Protein AF-A0A7C4NT57-F1 (afdb_monomer)

Solvent-accessible surface area (backbone atoms only — not comparable to full-atom values): 7804 Å² total; per-residue (Å²): 121,43,72,35,33,41,37,41,23,28,39,53,72,32,68,71,46,76,46,49,46,68,57,36,47,60,46,56,75,62,75,63,82,84,91,83,79,63,91,80,68,33,73,67,46,57,54,31,44,53,39,27,43,71,72,67,38,45,82,48,90,96,48,50,61,72,78,41,48,21,76,87,38,76,87,34,89,89,58,68,46,35,28,41,42,28,32,38,47,96,95,40,44,39,37,30,39,32,28,66,61,54,94,91,40,70,59,47,44,40,37,26,47,75,90,37,84,71,47,63,54,71,68,72,50,52,57,51,57,64,68,75,71,79,124

Nearest PDB structures (foldseek):
  3auy-assembly1_B  TM=7.992E-01  e=1.557E-05  Methanocaldococcus jannaschii
  3auy-assembly1_A  TM=7.977E-01  e=1.749E-05  Methanocaldococcus jannaschii
  5f3w-assembly1_D  TM=8.250E-01  e=3.944E-05  Methanocaldococcus jannaschii DSM 2661
  5f3w-assembly1_B  TM=8.476E-01  e=8.392E-05  Methanocaldococcus jannaschii DSM 2661
  7yzp-assembly1_D  TM=7.749E-01  e=9.990E-05  Escherichia coli

pLDDT: mean 86.34, std 13.36, range [30.64, 98.19]

Mean predicted aligned error: 6.16 Å

Structure (mmCIF, N/CA/C/O backbone):
data_AF-A0A7C4NT57-F1
#
_entry.id   AF-A0A7C4NT57-F1
#
loop_
_atom_site.group_PDB
_atom_site.id
_atom_site.type_symbol
_atom_site.label_atom_id
_atom_site.label_alt_id
_atom_site.label_comp_id
_atom_site.label_asym_id
_atom_site.label_entity_id
_atom_site.label_seq_id
_atom_site.pdbx_PDB_ins_code
_atom_site.Cartn_x
_atom_site.Cartn_y
_atom_site.Cartn_z
_atom_site.occupancy
_atom_site.B_iso_or_equiv
_atom_site.auth_seq_id
_atom_site.auth_comp_id
_atom_site.auth_asym_id
_atom_site.auth_atom_id
_atom_site.pdbx_PDB_model_num
ATOM 1 N N . MET A 1 1 ? -7.606 -4.568 12.395 1.00 87.94 1 MET A N 1
ATOM 2 C CA . MET A 1 1 ? -7.345 -3.542 11.355 1.00 87.94 1 MET A CA 1
ATOM 3 C C . MET A 1 1 ? -8.446 -3.587 10.297 1.00 87.94 1 MET A C 1
ATOM 5 O O . MET A 1 1 ? -8.786 -4.683 9.872 1.00 87.94 1 MET A O 1
ATOM 9 N N . LYS A 1 2 ? -8.980 -2.442 9.853 1.00 91.19 2 LYS A N 1
ATOM 10 C CA . LYS A 1 2 ? -9.946 -2.323 8.744 1.00 91.19 2 LYS A CA 1
ATOM 11 C C . LYS A 1 2 ? -9.387 -1.391 7.652 1.00 91.19 2 LYS A C 1
ATOM 13 O O . LYS A 1 2 ? -9.180 -0.217 7.953 1.00 91.19 2 LYS A O 1
ATOM 18 N N . PRO A 1 3 ? -9.124 -1.863 6.419 1.00 93.94 3 PRO A N 1
ATOM 19 C CA . PRO A 1 3 ? -8.710 -1.003 5.308 1.00 93.94 3 PRO A CA 1
ATOM 20 C C . PRO A 1 3 ? -9.760 0.068 4.990 1.00 93.94 3 PRO A C 1
ATOM 22 O O . PRO A 1 3 ? -10.956 -0.212 5.036 1.00 93.94 3 PRO A O 1
ATOM 25 N N . LEU A 1 4 ? -9.306 1.278 4.666 1.00 95.88 4 LEU A N 1
ATOM 26 C CA . LEU A 1 4 ? -10.152 2.415 4.287 1.00 95.88 4 LEU A CA 1
ATOM 27 C C . LEU A 1 4 ? -9.767 2.999 2.926 1.00 95.88 4 LEU A C 1
ATOM 29 O O . LEU A 1 4 ? -10.610 3.541 2.238 1.00 95.88 4 LEU A O 1
ATOM 33 N N . TYR A 1 5 ? -8.504 2.943 2.517 1.00 97.50 5 TYR A N 1
ATOM 34 C CA . TYR A 1 5 ? -8.088 3.475 1.219 1.00 97.50 5 TYR A CA 1
ATOM 35 C C . TYR A 1 5 ? -6.783 2.835 0.782 1.00 97.50 5 TYR A C 1
ATOM 37 O O . TYR A 1 5 ? -5.905 2.612 1.616 1.00 97.50 5 TYR A O 1
ATOM 45 N N . LEU A 1 6 ? -6.631 2.596 -0.518 1.00 97.94 6 LEU A N 1
ATOM 46 C CA . LEU A 1 6 ? -5.376 2.142 -1.104 1.00 97.94 6 LEU A CA 1
ATOM 47 C C . LEU A 1 6 ? -5.152 2.826 -2.452 1.00 97.94 6 LEU A C 1
ATOM 49 O O . LEU A 1 6 ? -5.926 2.623 -3.380 1.00 97.94 6 LEU A O 1
ATOM 53 N N . SER A 1 7 ? -4.060 3.576 -2.579 1.00 98.19 7 SER A N 1
ATOM 54 C CA . SER A 1 7 ? -3.514 4.011 -3.865 1.00 98.19 7 SER A CA 1
ATOM 55 C C . SER A 1 7 ? -2.227 3.262 -4.160 1.00 98.19 7 SER A C 1
ATOM 57 O O . SER A 1 7 ? -1.333 3.197 -3.313 1.00 98.19 7 SER A O 1
ATOM 59 N N . ILE A 1 8 ? -2.131 2.735 -5.377 1.00 97.69 8 ILE A N 1
ATOM 60 C CA . ILE A 1 8 ? -0.952 2.063 -5.910 1.00 97.69 8 ILE A CA 1
ATOM 61 C C . ILE A 1 8 ? -0.502 2.830 -7.148 1.00 97.69 8 ILE A C 1
ATOM 63 O O . ILE A 1 8 ? -1.220 2.903 -8.150 1.00 97.69 8 ILE A O 1
ATOM 67 N N . LYS A 1 9 ? 0.708 3.382 -7.110 1.00 97.06 9 LYS A N 1
ATOM 68 C CA . LYS A 1 9 ? 1.292 4.102 -8.240 1.00 97.06 9 LYS A CA 1
ATOM 69 C C . LYS A 1 9 ? 2.651 3.525 -8.575 1.00 97.06 9 LYS A C 1
ATOM 71 O O . LYS A 1 9 ? 3.546 3.557 -7.744 1.00 97.06 9 LYS A O 1
ATOM 76 N N . GLY A 1 10 ? 2.829 3.048 -9.802 1.00 95.56 10 GLY A N 1
ATOM 77 C CA . GLY A 1 10 ? 4.120 2.579 -10.300 1.00 95.56 10 GLY A CA 1
ATOM 78 C C . GLY A 1 10 ? 4.607 1.256 -9.703 1.00 95.56 10 GLY A C 1
ATOM 79 O O . GLY A 1 10 ? 5.814 1.031 -9.696 1.00 95.56 10 GLY A O 1
ATOM 80 N N . PHE A 1 11 ? 3.705 0.389 -9.232 1.00 94.81 11 PHE A N 1
ATOM 81 C CA . PHE A 1 11 ? 4.021 -0.945 -8.699 1.00 94.81 11 PHE A CA 1
ATOM 82 C C . PHE A 1 11 ? 3.366 -2.037 -9.552 1.00 94.81 11 PHE A C 1
ATOM 84 O O . PHE A 1 11 ? 2.191 -1.929 -9.903 1.00 94.81 11 PHE A O 1
ATOM 91 N N . GLY A 1 12 ? 4.111 -3.098 -9.880 1.00 93.00 12 GLY A N 1
ATOM 92 C CA . GLY A 1 12 ? 3.637 -4.194 -10.735 1.00 93.00 12 GLY A CA 1
ATOM 93 C C . GLY A 1 12 ? 2.982 -3.689 -12.037 1.00 93.00 12 GLY A C 1
ATOM 94 O O . GLY A 1 12 ? 3.601 -2.883 -12.742 1.00 93.00 12 GLY A O 1
ATOM 95 N N . PRO A 1 13 ? 1.750 -4.117 -12.380 1.00 93.81 13 PRO A N 1
ATOM 96 C CA . PRO A 1 13 ? 1.040 -3.618 -13.562 1.00 93.81 13 PRO A CA 1
ATOM 97 C C . PRO A 1 13 ? 0.368 -2.248 -13.346 1.00 93.81 13 PRO A C 1
ATOM 99 O O . PRO A 1 13 ? -0.076 -1.617 -14.305 1.00 93.81 13 PRO A O 1
ATOM 102 N N . TYR A 1 14 ? 0.297 -1.751 -12.109 1.00 94.50 14 TYR A N 1
ATOM 103 C CA . TYR A 1 14 ? -0.448 -0.542 -11.775 1.00 94.50 14 TYR A CA 1
ATOM 104 C C . TYR A 1 14 ? 0.393 0.717 -11.995 1.00 94.50 14 TYR A C 1
ATOM 106 O O . TYR A 1 14 ? 1.216 1.108 -11.165 1.00 94.50 14 TYR A O 1
ATOM 114 N N . LEU A 1 15 ? 0.147 1.412 -13.109 1.00 93.81 15 LEU A N 1
ATOM 115 C CA . LEU A 1 15 ? 0.663 2.772 -13.307 1.00 93.81 15 LEU A CA 1
ATOM 116 C C . LEU A 1 15 ? 0.020 3.752 -12.321 1.00 93.81 15 LEU A C 1
ATOM 118 O O . LEU A 1 15 ? 0.718 4.573 -11.725 1.00 93.81 15 LEU A O 1
ATOM 122 N N . LYS A 1 16 ? -1.299 3.632 -12.152 1.00 94.56 16 LYS A N 1
ATOM 123 C CA . LYS A 1 16 ? -2.114 4.310 -11.147 1.00 94.56 16 LYS A CA 1
ATOM 124 C C . LYS A 1 16 ? -3.380 3.478 -10.924 1.00 94.56 16 LYS A C 1
ATOM 126 O O . LYS A 1 16 ? -4.113 3.242 -11.879 1.00 94.56 16 LYS A O 1
ATOM 131 N N . ALA A 1 17 ? -3.623 3.051 -9.694 1.00 95.69 17 ALA A N 1
ATOM 132 C CA . ALA A 1 17 ? -4.841 2.366 -9.275 1.00 95.69 17 ALA A CA 1
ATOM 133 C C . ALA A 1 17 ? -5.252 2.862 -7.886 1.00 95.69 17 ALA A C 1
ATOM 135 O O . ALA A 1 17 ? -4.391 3.197 -7.072 1.00 95.69 17 ALA A O 1
ATOM 136 N N . GLU A 1 18 ? -6.555 2.924 -7.627 1.00 96.88 18 GLU A N 1
ATOM 137 C CA . GLU A 1 18 ? -7.109 3.382 -6.354 1.00 96.88 18 GLU A CA 1
ATOM 138 C C . GLU A 1 18 ? -8.316 2.526 -5.961 1.00 96.88 18 GLU A C 1
ATOM 140 O O . GLU A 1 18 ? -9.153 2.223 -6.807 1.00 96.88 18 GLU A O 1
ATOM 145 N N . ILE A 1 19 ? -8.397 2.167 -4.679 1.00 95.75 19 ILE A N 1
ATOM 146 C CA . ILE A 1 19 ? -9.568 1.569 -4.031 1.00 95.75 19 ILE A CA 1
ATOM 147 C C . ILE A 1 19 ? -10.031 2.566 -2.971 1.00 95.75 19 ILE A C 1
ATOM 149 O O . ILE A 1 19 ? -9.259 2.910 -2.065 1.00 95.75 19 ILE A O 1
ATOM 153 N N . LYS A 1 20 ? -11.259 3.071 -3.114 1.00 96.75 20 LYS A N 1
ATOM 154 C CA . LYS A 1 20 ? -11.795 4.132 -2.258 1.00 96.75 20 LYS A CA 1
ATOM 155 C C . LYS A 1 20 ? -12.398 3.566 -0.974 1.00 96.75 20 LYS A C 1
ATOM 157 O O . LYS A 1 20 ? -12.573 2.360 -0.814 1.00 96.75 20 LYS A O 1
ATOM 162 N N . GLU A 1 21 ? -12.734 4.468 -0.060 1.00 94.19 21 GLU A N 1
ATOM 163 C CA . GLU A 1 21 ? -13.336 4.116 1.227 1.00 94.19 21 GLU A CA 1
ATOM 164 C C . GLU A 1 21 ? -14.704 3.466 1.086 1.00 94.19 21 GLU A C 1
ATOM 166 O O . GLU A 1 21 ? -14.963 2.469 1.757 1.00 94.19 21 GLU A O 1
ATOM 171 N N . ASP A 1 22 ? -15.526 3.940 0.153 1.00 92.62 22 ASP A N 1
ATOM 172 C CA . ASP A 1 22 ? -16.823 3.324 -0.128 1.00 92.62 22 ASP A CA 1
ATOM 173 C C . ASP A 1 22 ? -16.672 1.908 -0.705 1.00 92.62 22 ASP A C 1
ATOM 175 O O . ASP A 1 22 ? -17.407 1.005 -0.302 1.00 92.62 22 ASP A O 1
ATOM 179 N N . ASP A 1 23 ? -15.667 1.678 -1.561 1.00 92.06 23 ASP A N 1
ATOM 180 C CA . ASP A 1 23 ? -15.369 0.346 -2.100 1.00 92.06 23 ASP A CA 1
ATOM 181 C C . ASP A 1 23 ? -14.947 -0.604 -0.970 1.00 92.06 23 ASP A C 1
ATOM 183 O O . ASP A 1 23 ? -15.477 -1.706 -0.837 1.00 92.06 23 ASP A O 1
ATOM 187 N N . PHE A 1 24 ? -14.031 -0.173 -0.092 1.00 91.56 24 PHE A N 1
ATOM 188 C CA . PHE A 1 24 ? -13.627 -0.975 1.064 1.00 91.56 24 PHE A CA 1
ATOM 189 C C . PHE A 1 24 ? -14.764 -1.189 2.057 1.00 91.56 24 PHE A C 1
ATOM 191 O O . PHE A 1 24 ? -14.870 -2.269 2.640 1.00 91.56 24 PHE A O 1
ATOM 198 N N . LYS A 1 25 ? -15.626 -0.194 2.269 1.00 89.38 25 LYS A N 1
ATOM 199 C CA . LYS A 1 25 ? -16.806 -0.331 3.121 1.00 89.38 25 LYS A CA 1
ATOM 200 C C . LYS A 1 25 ? -17.725 -1.420 2.573 1.00 89.38 25 LYS A C 1
ATOM 202 O O . LYS A 1 25 ? -18.018 -2.362 3.304 1.00 89.38 25 LYS A O 1
ATOM 207 N N . PHE A 1 26 ? -18.053 -1.362 1.285 1.00 88.19 26 PHE A N 1
ATOM 208 C CA . PHE A 1 26 ? -18.842 -2.389 0.610 1.00 88.19 26 PHE A CA 1
ATOM 209 C C . PHE A 1 26 ? -18.198 -3.785 0.709 1.00 88.19 26 PHE A C 1
ATOM 211 O O . PHE A 1 26 ? -18.865 -4.769 1.028 1.00 88.19 26 PHE A O 1
ATOM 218 N N . LEU A 1 27 ? -16.881 -3.886 0.501 1.00 85.81 27 LEU A N 1
ATOM 219 C CA . LEU A 1 27 ? -16.148 -5.156 0.596 1.00 85.81 27 LEU A CA 1
ATOM 220 C C . LEU A 1 27 ? -16.093 -5.709 2.033 1.00 85.81 27 LEU A C 1
ATOM 222 O O . LEU A 1 27 ? -16.181 -6.918 2.236 1.00 85.81 27 LEU A O 1
ATOM 226 N N . THR A 1 28 ? -15.942 -4.841 3.037 1.00 77.62 28 THR A N 1
ATOM 227 C CA . THR A 1 28 ? -15.799 -5.244 4.449 1.00 77.62 28 THR A CA 1
ATOM 228 C C . THR A 1 28 ? -17.129 -5.557 5.128 1.00 77.62 28 THR A C 1
ATOM 230 O O . THR A 1 28 ? -17.150 -6.388 6.035 1.00 77.62 28 THR A O 1
ATOM 233 N N . GLU A 1 29 ? -18.240 -4.963 4.682 1.00 84.38 29 GLU A N 1
ATOM 234 C CA . GLU A 1 29 ? -19.592 -5.307 5.149 1.00 84.38 29 GLU A CA 1
ATOM 235 C C . GLU A 1 29 ? -19.956 -6.760 4.820 1.00 84.38 29 GLU A C 1
ATOM 237 O O . GLU A 1 29 ? -20.522 -7.465 5.655 1.00 84.38 29 GL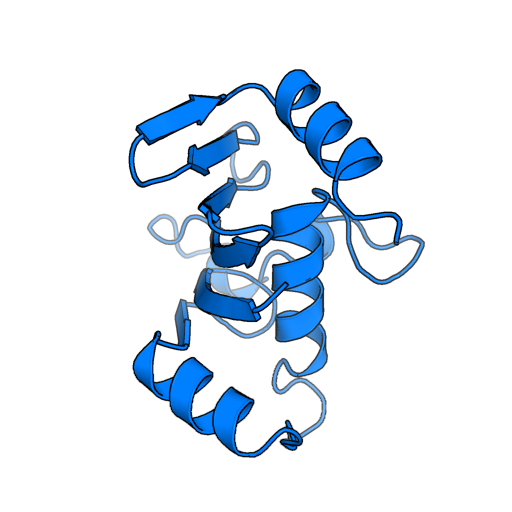U A O 1
ATOM 242 N N . ASN A 1 30 ? -19.540 -7.248 3.649 1.00 77.62 30 ASN A N 1
ATOM 243 C CA . ASN A 1 30 ? -19.828 -8.607 3.191 1.00 77.62 30 ASN A CA 1
ATOM 244 C C . ASN A 1 30 ? -18.915 -9.688 3.810 1.00 77.62 30 ASN A C 1
ATOM 246 O O . ASN A 1 30 ? -19.093 -10.869 3.517 1.00 77.62 30 ASN A O 1
ATOM 250 N N . LYS A 1 31 ? -17.965 -9.310 4.690 1.00 77.69 31 LYS A N 1
ATOM 251 C CA . LYS A 1 31 ? -16.961 -10.142 5.406 1.00 77.69 31 LYS A CA 1
ATOM 252 C C . LYS A 1 31 ? -16.012 -10.987 4.540 1.00 77.69 31 LYS A C 1
ATOM 254 O O . LYS A 1 31 ? -14.910 -11.288 4.992 1.00 77.69 31 LYS A O 1
ATOM 259 N N . LEU A 1 32 ? -16.407 -11.355 3.327 1.00 84.06 32 LEU A N 1
ATOM 260 C CA . LEU A 1 32 ? -15.651 -12.154 2.375 1.00 84.06 32 LEU A CA 1
ATOM 261 C C . LEU A 1 32 ? -15.810 -11.556 0.978 1.00 84.06 32 LEU A C 1
ATOM 263 O O . LEU A 1 32 ? -16.914 -11.247 0.538 1.00 84.06 32 LEU A O 1
ATOM 267 N N . PHE A 1 33 ? -14.697 -11.428 0.266 1.00 87.25 33 PHE A N 1
ATOM 268 C CA . PHE A 1 33 ? -14.668 -10.989 -1.122 1.00 87.25 33 PHE A CA 1
ATOM 269 C C . PHE A 1 33 ? -13.595 -11.764 -1.888 1.00 87.25 33 PHE A C 1
ATOM 271 O O . PHE A 1 33 ? -12.656 -12.301 -1.298 1.00 87.25 33 PHE A O 1
ATOM 278 N N . LEU A 1 34 ? -13.735 -11.816 -3.212 1.00 89.00 34 LEU A N 1
ATOM 279 C CA . LEU A 1 34 ? -12.808 -12.499 -4.109 1.00 89.00 34 LEU A CA 1
ATOM 280 C C . LEU A 1 34 ? -12.074 -11.476 -4.976 1.00 89.00 34 LEU A C 1
ATOM 282 O O . LEU A 1 34 ? -12.703 -10.662 -5.646 1.00 89.00 34 LEU A O 1
ATOM 286 N N . ILE A 1 35 ? -10.745 -11.565 -5.014 1.00 90.62 35 ILE A N 1
ATOM 287 C CA . ILE A 1 35 ? -9.927 -10.881 -6.020 1.00 90.62 35 ILE A CA 1
ATOM 288 C C . ILE A 1 35 ? -9.617 -11.893 -7.126 1.00 90.62 35 ILE A C 1
ATOM 290 O O . ILE A 1 35 ? -8.832 -12.820 -6.927 1.00 90.62 35 ILE A O 1
ATOM 294 N N . SER A 1 36 ? -10.230 -11.717 -8.293 1.00 93.12 36 SER A N 1
ATOM 295 C CA . SER A 1 36 ? -10.068 -12.585 -9.464 1.00 93.12 36 SER A CA 1
ATOM 296 C C . SER A 1 36 ? -9.435 -11.831 -10.639 1.00 93.12 36 SER A C 1
ATOM 298 O O . SER A 1 36 ? -9.283 -10.611 -10.615 1.00 93.12 36 SER A O 1
ATOM 300 N N . GLY A 1 37 ? -8.972 -12.572 -11.645 1.00 92.88 37 GLY A N 1
ATOM 301 C CA . GLY A 1 37 ? -8.308 -12.024 -12.830 1.00 92.88 37 GLY A CA 1
ATOM 302 C C . GLY A 1 37 ? -7.213 -12.947 -13.352 1.00 92.88 37 GLY A C 1
ATOM 303 O O . GLY A 1 37 ? -6.831 -13.913 -12.686 1.00 92.88 37 GLY A O 1
ATOM 304 N N . GLU A 1 38 ? -6.667 -12.633 -14.520 1.00 95.31 38 GLU A N 1
ATOM 305 C CA . GLU A 1 38 ? -5.629 -13.429 -15.181 1.00 95.31 38 GLU A CA 1
ATOM 306 C C . GLU A 1 38 ? -4.287 -13.417 -14.429 1.00 95.31 38 GLU A C 1
ATOM 308 O O . GLU A 1 38 ? -4.035 -12.611 -13.518 1.00 95.31 38 GLU A O 1
ATOM 313 N N . ILE A 1 39 ? -3.401 -14.348 -14.782 1.00 92.06 39 ILE A N 1
ATOM 314 C CA . ILE A 1 39 ? -2.012 -14.333 -14.311 1.00 92.06 39 ILE A CA 1
ATOM 315 C C . ILE A 1 39 ? -1.358 -13.027 -14.785 1.00 92.06 39 ILE A C 1
ATOM 317 O O . ILE A 1 39 ? -1.530 -12.613 -15.923 1.00 92.06 39 ILE A O 1
ATOM 321 N N . GLY A 1 40 ? -0.642 -12.344 -13.890 1.00 88.56 40 GLY A N 1
ATOM 322 C CA . GLY A 1 40 ? -0.022 -11.049 -14.194 1.00 88.56 40 GLY A CA 1
ATOM 323 C C . GLY A 1 40 ? -0.937 -9.826 -14.038 1.00 88.56 40 GLY A C 1
ATOM 324 O O . GLY A 1 40 ? -0.427 -8.711 -14.022 1.00 88.56 40 GLY A O 1
ATOM 325 N N . ALA A 1 41 ? -2.244 -9.999 -13.790 1.00 92.50 41 ALA A N 1
ATOM 326 C CA . ALA A 1 41 ? -3.182 -8.883 -13.587 1.00 92.50 41 ALA A CA 1
ATOM 327 C C . ALA A 1 41 ? -2.906 -8.029 -12.327 1.00 92.50 41 ALA A C 1
ATOM 329 O O . ALA A 1 41 ? -3.512 -6.981 -12.144 1.00 92.50 41 ALA A O 1
ATOM 330 N N . GLY A 1 42 ? -1.991 -8.460 -11.448 1.00 91.94 42 GLY A N 1
ATOM 331 C CA . GLY A 1 42 ? -1.580 -7.689 -10.269 1.00 91.94 42 GLY A CA 1
ATOM 332 C C . GLY A 1 42 ? -2.318 -8.034 -8.976 1.00 91.94 42 GLY A C 1
ATOM 333 O O . GLY A 1 42 ? -2.261 -7.256 -8.028 1.00 91.94 42 GLY A O 1
ATOM 334 N N . LYS A 1 43 ? -2.979 -9.196 -8.900 1.00 94.25 43 LYS A N 1
ATOM 335 C CA . LYS A 1 43 ? -3.666 -9.673 -7.683 1.00 94.25 43 LYS A CA 1
ATOM 336 C C . LYS A 1 43 ? -2.723 -9.716 -6.474 1.00 94.25 43 LYS A C 1
ATOM 338 O O . LYS A 1 43 ? -2.988 -9.078 -5.463 1.00 94.25 43 LYS A O 1
ATOM 343 N N . THR A 1 44 ? -1.571 -10.378 -6.614 1.00 91.56 44 THR A N 1
ATOM 344 C CA . THR A 1 44 ? -0.522 -10.423 -5.577 1.00 91.56 44 THR A CA 1
ATOM 345 C C . THR A 1 44 ? 0.058 -9.038 -5.292 1.00 91.56 44 THR A C 1
ATOM 347 O O . THR A 1 44 ? 0.321 -8.709 -4.143 1.00 91.56 44 THR A O 1
ATOM 350 N N . THR A 1 45 ? 0.176 -8.184 -6.315 1.00 93.25 45 THR A N 1
ATOM 351 C CA . THR A 1 45 ? 0.702 -6.820 -6.166 1.00 93.25 45 THR A CA 1
ATOM 352 C C . THR A 1 45 ? -0.150 -5.956 -5.232 1.00 93.25 45 THR A C 1
ATOM 354 O O . THR A 1 45 ? 0.403 -5.100 -4.549 1.00 93.25 45 THR A O 1
ATOM 357 N N . ILE A 1 46 ? -1.468 -6.179 -5.153 1.00 93.88 46 ILE A N 1
ATOM 358 C CA . ILE A 1 46 ? -2.331 -5.478 -4.185 1.00 93.88 46 ILE A CA 1
ATOM 359 C C . ILE A 1 46 ? -1.910 -5.820 -2.748 1.00 93.88 46 ILE A C 1
ATOM 361 O O . ILE A 1 46 ? -1.772 -4.927 -1.914 1.00 93.88 46 ILE A O 1
ATOM 365 N N . PHE A 1 47 ? -1.648 -7.097 -2.465 1.00 92.12 47 PHE A N 1
ATOM 366 C CA . PHE A 1 47 ? -1.185 -7.539 -1.148 1.00 92.12 47 PHE A CA 1
ATOM 367 C C . PHE A 1 47 ? 0.240 -7.064 -0.850 1.00 92.12 47 PHE A C 1
ATOM 369 O O . PHE A 1 47 ? 0.486 -6.533 0.233 1.00 92.12 47 PHE A O 1
ATOM 376 N N . ASP A 1 48 ? 1.151 -7.163 -1.823 1.00 91.62 48 ASP A N 1
ATOM 377 C CA . ASP A 1 48 ? 2.505 -6.607 -1.710 1.00 91.62 48 ASP A CA 1
ATOM 378 C C . ASP A 1 48 ? 2.483 -5.107 -1.414 1.00 91.62 48 ASP A C 1
ATOM 380 O O . ASP A 1 48 ? 3.276 -4.638 -0.605 1.00 91.62 48 ASP A O 1
ATOM 384 N N . ALA A 1 49 ? 1.572 -4.345 -2.025 1.00 94.38 49 ALA A N 1
ATOM 385 C CA . ALA A 1 49 ? 1.440 -2.918 -1.763 1.00 94.38 49 ALA A CA 1
ATOM 386 C C . ALA A 1 49 ? 1.062 -2.644 -0.301 1.00 94.38 49 ALA A C 1
ATOM 388 O O . ALA A 1 49 ? 1.678 -1.790 0.335 1.00 94.38 49 ALA A O 1
ATOM 389 N N . ILE A 1 50 ? 0.095 -3.384 0.251 1.00 93.88 50 ILE A N 1
ATOM 390 C CA . ILE A 1 50 ? -0.326 -3.239 1.654 1.00 93.88 50 ILE A CA 1
ATOM 391 C C . ILE A 1 50 ? 0.820 -3.612 2.605 1.00 93.88 50 ILE A C 1
ATOM 393 O O . ILE A 1 50 ? 1.129 -2.851 3.523 1.00 93.88 50 ILE A O 1
ATOM 397 N N . VAL A 1 51 ? 1.494 -4.740 2.369 1.00 92.06 51 VAL A N 1
ATOM 398 C CA . VAL A 1 51 ? 2.634 -5.179 3.192 1.00 92.06 51 VAL A CA 1
ATOM 399 C C . VAL A 1 51 ? 3.802 -4.204 3.088 1.00 92.06 51 VAL A C 1
ATOM 401 O O . VAL A 1 51 ? 4.372 -3.822 4.109 1.00 92.06 51 VAL A O 1
ATOM 404 N N . TYR A 1 52 ? 4.102 -3.706 1.891 1.00 92.62 52 TYR A N 1
ATOM 405 C CA . TYR A 1 52 ? 5.120 -2.683 1.697 1.00 92.62 52 TYR A CA 1
ATOM 406 C C . TYR A 1 52 ? 4.771 -1.385 2.424 1.00 92.62 52 TYR A C 1
ATOM 408 O O . TYR A 1 52 ? 5.634 -0.797 3.077 1.00 92.62 52 TYR A O 1
ATOM 416 N N . ALA A 1 53 ? 3.516 -0.942 2.362 1.00 93.44 53 ALA A N 1
ATOM 417 C CA . ALA A 1 53 ? 3.072 0.243 3.080 1.00 93.44 53 ALA A CA 1
ATOM 418 C C . ALA A 1 53 ? 3.321 0.089 4.587 1.00 93.44 53 ALA A C 1
ATOM 420 O O . ALA A 1 53 ? 3.983 0.940 5.183 1.00 93.44 53 ALA A O 1
ATOM 421 N N . LEU A 1 54 ? 2.874 -1.026 5.174 1.00 91.19 54 LEU A N 1
ATOM 422 C CA . LEU A 1 54 ? 2.970 -1.295 6.609 1.00 91.19 54 LEU A CA 1
ATOM 423 C C . LEU A 1 54 ? 4.411 -1.563 7.073 1.00 91.19 54 LEU A C 1
ATOM 425 O O . LEU A 1 54 ? 4.868 -0.963 8.040 1.00 91.19 54 LEU A O 1
ATOM 429 N N . TYR A 1 55 ? 5.170 -2.410 6.388 1.00 87.75 55 TYR A N 1
ATOM 430 C CA . TYR A 1 55 ? 6.448 -2.921 6.907 1.00 87.75 55 TYR A CA 1
ATOM 431 C C . TYR A 1 55 ? 7.672 -2.394 6.150 1.00 87.75 55 TYR A C 1
ATOM 433 O O . TYR A 1 55 ? 8.786 -2.390 6.675 1.00 87.75 55 TYR A O 1
ATOM 441 N N . GLY A 1 56 ? 7.474 -1.850 4.948 1.00 87.06 56 GLY A N 1
ATOM 442 C CA . GLY A 1 56 ? 8.566 -1.462 4.054 1.00 87.06 56 GLY A CA 1
ATOM 443 C C . GLY A 1 56 ? 9.260 -2.650 3.390 1.00 87.06 56 GLY A C 1
ATOM 444 O O . GLY A 1 56 ? 10.364 -2.481 2.879 1.00 87.06 56 GLY A O 1
ATOM 445 N N . GLU A 1 57 ? 8.624 -3.820 3.403 1.00 82.69 57 GLU A N 1
ATOM 446 C CA . GLU A 1 57 ? 9.136 -5.108 2.919 1.00 82.69 57 GLU A CA 1
ATOM 447 C C . GLU A 1 57 ? 8.139 -5.720 1.913 1.00 82.69 57 GLU A C 1
ATOM 449 O O . GLU A 1 57 ? 7.028 -5.212 1.757 1.00 82.69 57 GLU A O 1
ATOM 454 N N . SER A 1 58 ? 8.535 -6.767 1.184 1.00 77.62 58 SER A N 1
ATOM 455 C CA . SER A 1 58 ? 7.629 -7.533 0.305 1.00 77.62 58 SER A CA 1
ATOM 456 C C . SER A 1 58 ? 7.009 -8.711 1.061 1.00 77.62 58 SER A C 1
ATOM 458 O O . SER A 1 58 ? 7.544 -9.145 2.077 1.00 77.62 58 SER A O 1
ATOM 460 N N . THR A 1 59 ? 5.896 -9.253 0.553 1.00 70.19 59 THR A N 1
ATOM 461 C CA . THR A 1 59 ? 5.299 -10.496 1.074 1.00 70.19 59 THR A CA 1
ATOM 462 C C . THR A 1 59 ? 6.160 -11.738 0.825 1.00 70.19 59 THR A C 1
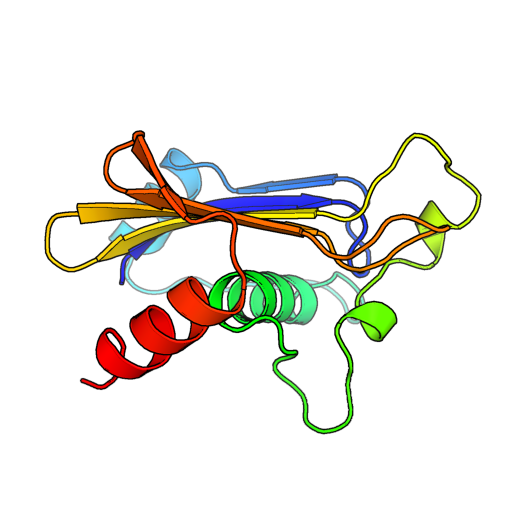ATOM 464 O O . THR A 1 59 ? 5.960 -12.749 1.493 1.00 70.19 59 THR A O 1
ATOM 467 N N . ILE A 1 60 ? 7.090 -11.685 -0.137 1.00 72.69 60 ILE A N 1
ATOM 468 C CA . ILE A 1 60 ? 7.860 -12.842 -0.609 1.00 72.69 60 ILE A CA 1
ATOM 469 C C . ILE A 1 60 ? 9.319 -12.708 -0.166 1.00 72.69 60 ILE A C 1
ATOM 471 O O . ILE A 1 60 ? 9.974 -11.706 -0.464 1.00 72.69 60 ILE A O 1
ATOM 475 N N . GLU A 1 61 ? 9.846 -13.739 0.500 1.00 70.25 61 GLU A N 1
ATOM 476 C CA . GLU A 1 61 ? 11.263 -13.805 0.867 1.00 70.25 61 GLU A CA 1
ATOM 477 C C . GLU A 1 61 ? 12.167 -13.698 -0.369 1.00 70.25 61 GLU A C 1
ATOM 479 O O . 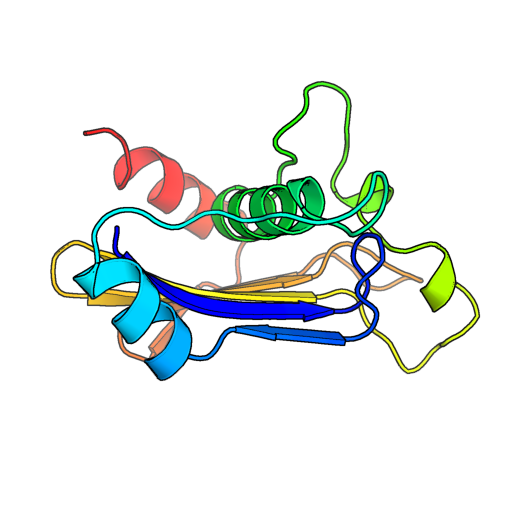GLU A 1 61 ? 11.914 -14.293 -1.415 1.00 70.25 61 GLU A O 1
ATOM 484 N N . GLY A 1 62 ? 13.228 -12.898 -0.254 1.00 68.00 62 GLY A N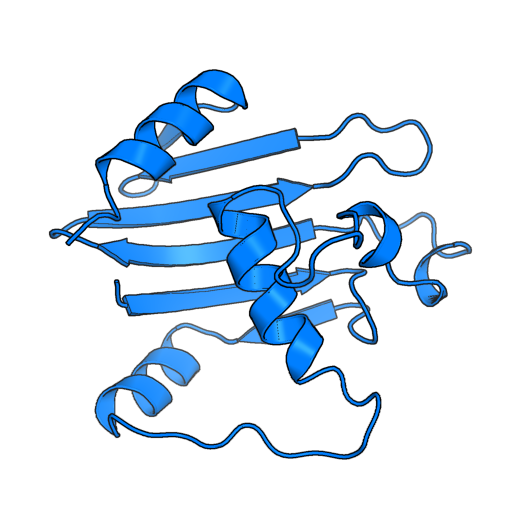 1
ATOM 485 C CA . GLY A 1 62 ? 14.155 -12.627 -1.355 1.00 68.00 62 GLY A CA 1
ATOM 486 C C . GLY A 1 62 ? 13.680 -11.562 -2.348 1.00 68.00 62 GLY A C 1
ATOM 487 O O . GLY A 1 62 ? 14.469 -11.143 -3.192 1.00 68.00 62 GLY A O 1
ATOM 488 N N . ARG A 1 63 ? 12.438 -11.066 -2.237 1.00 77.44 63 ARG A N 1
ATOM 489 C CA . ARG A 1 63 ? 11.937 -9.963 -3.063 1.00 77.44 63 ARG A CA 1
ATOM 490 C C . ARG A 1 63 ? 12.092 -8.628 -2.342 1.00 77.44 63 ARG A C 1
ATOM 492 O O . ARG A 1 63 ? 11.566 -8.420 -1.251 1.00 77.44 63 ARG A O 1
ATOM 499 N N . THR A 1 64 ? 12.794 -7.688 -2.961 1.00 81.69 64 THR A N 1
ATOM 500 C CA . THR A 1 64 ? 12.968 -6.343 -2.407 1.00 81.69 64 THR A CA 1
ATOM 501 C C . THR A 1 64 ? 11.848 -5.408 -2.871 1.00 81.69 64 THR A C 1
ATOM 503 O O . THR A 1 64 ? 11.234 -5.626 -3.920 1.00 81.69 64 THR A O 1
ATOM 506 N N . PRO A 1 65 ? 11.590 -4.300 -2.157 1.00 79.81 65 PRO A N 1
ATOM 507 C CA . PRO A 1 65 ? 10.672 -3.272 -2.640 1.00 79.81 65 PRO A CA 1
ATOM 508 C C . PRO A 1 65 ? 11.019 -2.699 -4.018 1.00 79.81 65 PRO A C 1
ATOM 510 O O . PRO A 1 65 ? 10.124 -2.261 -4.738 1.00 79.81 65 PRO A O 1
ATOM 513 N N . ALA A 1 66 ? 12.300 -2.706 -4.401 1.00 85.25 66 ALA A N 1
ATOM 514 C CA . ALA A 1 66 ? 12.732 -2.271 -5.725 1.00 85.25 66 ALA A CA 1
ATOM 515 C C . ALA A 1 66 ? 12.197 -3.198 -6.832 1.00 85.25 66 ALA A C 1
ATOM 517 O O . ALA A 1 66 ? 11.822 -2.716 -7.900 1.00 85.25 66 ALA A O 1
ATOM 518 N N . ASP A 1 67 ? 12.057 -4.497 -6.549 1.00 86.69 67 ASP A N 1
ATOM 519 C CA . ASP A 1 67 ? 11.519 -5.509 -7.474 1.00 86.69 67 ASP A CA 1
ATOM 520 C C . ASP A 1 67 ? 9.995 -5.422 -7.642 1.00 86.69 67 ASP A C 1
ATOM 522 O O . ASP A 1 67 ? 9.399 -6.088 -8.496 1.00 86.69 67 ASP A O 1
ATOM 526 N N 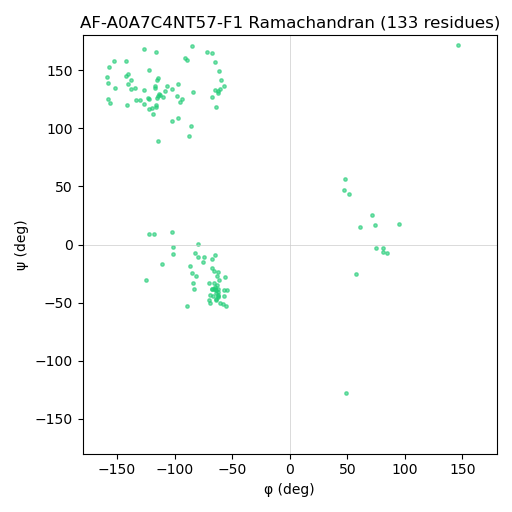. LEU A 1 68 ? 9.336 -4.625 -6.798 1.00 87.50 68 LEU A N 1
ATOM 527 C CA . LEU A 1 68 ? 7.921 -4.306 -6.942 1.00 87.50 68 LEU A CA 1
ATOM 528 C C . LEU A 1 68 ? 7.700 -3.101 -7.866 1.00 87.50 68 LEU A C 1
ATOM 530 O O . LEU A 1 68 ? 6.591 -2.929 -8.381 1.00 87.50 68 LEU A O 1
ATOM 534 N N . ILE A 1 69 ? 8.734 -2.283 -8.108 1.00 92.38 69 ILE A N 1
ATOM 535 C CA . ILE A 1 69 ? 8.638 -1.096 -8.958 1.00 92.38 69 ILE A CA 1
ATOM 536 C C . ILE A 1 69 ? 8.401 -1.518 -10.409 1.00 92.38 69 ILE A C 1
ATOM 538 O O . ILE A 1 69 ? 9.154 -2.283 -11.011 1.00 92.38 69 ILE A O 1
ATOM 542 N N . SER A 1 70 ? 7.351 -0.957 -11.001 1.00 92.44 70 SER A N 1
ATOM 543 C CA . SER A 1 70 ? 6.925 -1.277 -12.354 1.00 92.44 70 SER A CA 1
ATOM 544 C C . SER A 1 70 ? 7.991 -0.926 -13.394 1.00 92.44 70 SER A C 1
ATOM 546 O O . SER A 1 70 ? 8.490 0.200 -13.466 1.00 92.44 70 SER A O 1
ATOM 548 N N . HIS A 1 71 ? 8.291 -1.855 -14.300 1.00 89.38 71 HIS A N 1
ATOM 549 C CA . HIS A 1 71 ? 9.158 -1.555 -15.440 1.00 89.38 71 HIS A CA 1
ATOM 550 C C . HIS A 1 71 ? 8.528 -0.542 -16.410 1.00 89.38 71 HIS A C 1
ATOM 552 O O . HIS A 1 71 ? 9.254 0.193 -17.082 1.00 89.38 71 HIS A O 1
ATOM 558 N N . PHE A 1 72 ? 7.196 -0.413 -16.418 1.00 87.25 72 PHE A N 1
ATOM 559 C CA . PHE A 1 72 ? 6.464 0.512 -17.288 1.00 87.25 72 PHE A CA 1
ATOM 560 C C . PHE A 1 72 ? 6.690 1.996 -16.959 1.00 87.25 72 PHE A C 1
ATOM 562 O O . PHE A 1 72 ? 6.314 2.864 -17.754 1.00 87.25 72 PHE A O 1
ATOM 569 N N . ILE A 1 73 ? 7.296 2.310 -15.807 1.00 90.75 73 ILE A N 1
ATOM 570 C CA . ILE A 1 73 ? 7.575 3.691 -15.385 1.00 90.75 73 ILE A CA 1
ATOM 571 C C . ILE A 1 73 ? 9.036 4.114 -15.600 1.00 90.75 73 ILE A C 1
ATOM 573 O O . ILE A 1 73 ? 9.373 5.285 -15.400 1.00 90.75 73 ILE A O 1
ATOM 577 N N . LYS A 1 74 ? 9.909 3.212 -16.085 1.00 83.44 74 LYS A N 1
ATOM 578 C CA . LYS A 1 74 ? 11.327 3.519 -16.368 1.00 83.44 74 LYS A CA 1
ATOM 579 C C . LYS A 1 74 ? 11.486 4.721 -17.304 1.00 83.44 74 LYS A C 1
ATOM 581 O O . LYS A 1 74 ? 12.292 5.599 -17.013 1.00 83.44 74 LYS A O 1
ATOM 586 N N . ASN A 1 75 ? 10.626 4.852 -18.313 1.00 83.50 75 ASN A N 1
ATOM 587 C CA . ASN A 1 75 ? 10.672 5.954 -19.285 1.00 83.50 75 ASN A CA 1
ATOM 588 C C . ASN A 1 75 ? 9.624 7.054 -19.027 1.00 83.50 75 ASN A C 1
ATOM 590 O O . ASN A 1 75 ? 9.421 7.922 -19.866 1.00 83.50 75 ASN A O 1
ATOM 594 N N . LYS A 1 76 ? 8.948 7.040 -17.868 1.00 86.50 76 LYS A N 1
ATOM 595 C CA . LYS A 1 76 ? 7.913 8.026 -17.509 1.00 86.50 76 LYS A CA 1
ATOM 596 C C . LYS A 1 76 ? 8.379 8.858 -16.309 1.00 86.50 76 LYS A C 1
ATOM 598 O O . LYS A 1 76 ? 8.120 8.470 -15.171 1.00 86.50 76 LYS A O 1
ATOM 603 N N . PRO A 1 77 ? 9.090 9.985 -16.515 1.00 79.38 77 PRO A N 1
ATOM 604 C CA . PRO A 1 77 ? 9.694 10.759 -15.421 1.00 79.38 77 PRO A CA 1
ATOM 605 C C . PRO A 1 77 ? 8.667 11.340 -14.435 1.00 79.38 77 PRO A C 1
ATOM 607 O O . PRO A 1 77 ? 8.993 11.545 -13.267 1.00 79.38 77 PRO A O 1
ATOM 610 N N . ASN A 1 78 ? 7.422 11.528 -14.879 1.00 85.75 78 ASN A N 1
ATOM 611 C CA . ASN A 1 78 ? 6.337 12.110 -14.084 1.00 85.75 78 ASN A CA 1
ATOM 612 C C . ASN A 1 78 ? 5.646 11.096 -13.149 1.00 85.75 78 ASN A C 1
ATOM 614 O O . ASN A 1 78 ? 4.802 11.471 -12.332 1.00 85.75 78 ASN A O 1
ATOM 618 N N . ILE A 1 79 ? 5.982 9.804 -13.253 1.00 88.88 79 ILE A N 1
ATOM 619 C CA . ILE A 1 79 ? 5.424 8.765 -12.385 1.00 88.88 79 ILE A CA 1
ATOM 620 C C . ILE A 1 79 ? 6.457 8.407 -11.322 1.00 88.88 79 ILE A C 1
ATOM 622 O O . ILE A 1 79 ? 7.458 7.747 -11.588 1.00 88.88 79 ILE A O 1
ATOM 626 N N . ILE A 1 80 ? 6.187 8.861 -10.102 1.00 93.19 80 ILE A N 1
ATOM 627 C CA . ILE A 1 80 ? 6.937 8.493 -8.903 1.00 93.19 80 ILE A CA 1
ATOM 628 C C . ILE A 1 80 ? 6.217 7.303 -8.261 1.00 93.19 80 ILE A C 1
ATOM 630 O O . ILE A 1 80 ? 5.012 7.431 -8.021 1.00 93.19 80 ILE A O 1
ATOM 634 N N . PRO A 1 81 ? 6.905 6.172 -8.019 1.00 95.50 81 PRO A N 1
ATOM 635 C CA . PRO A 1 81 ? 6.299 5.043 -7.342 1.00 95.50 81 PRO A CA 1
ATOM 636 C C . PRO A 1 81 ? 5.931 5.397 -5.899 1.00 95.50 81 PRO A C 1
ATOM 638 O O . PRO A 1 81 ? 6.719 6.004 -5.173 1.00 95.50 81 PRO A O 1
ATOM 641 N N . GLU A 1 82 ? 4.716 5.042 -5.497 1.00 96.75 82 GLU A N 1
ATOM 642 C CA . GLU A 1 82 ? 4.143 5.393 -4.200 1.00 96.75 82 GLU A CA 1
ATOM 643 C C . GLU A 1 82 ? 3.027 4.419 -3.838 1.00 96.75 82 GLU A C 1
ATOM 645 O O . GLU A 1 82 ? 2.193 4.092 -4.686 1.00 96.75 82 GLU A O 1
ATOM 650 N N . ILE A 1 83 ? 2.987 4.024 -2.567 1.00 97.75 83 ILE A N 1
ATOM 651 C CA . ILE A 1 83 ? 1.806 3.422 -1.958 1.00 97.75 83 ILE A CA 1
ATOM 652 C C . ILE A 1 83 ? 1.260 4.372 -0.896 1.00 97.75 83 ILE A C 1
ATOM 654 O O . ILE A 1 83 ? 2.002 4.809 -0.015 1.00 97.75 83 ILE A O 1
ATOM 658 N N . ASN A 1 84 ? -0.037 4.658 -0.965 1.00 97.88 84 ASN A N 1
ATOM 659 C CA . ASN A 1 84 ? -0.778 5.398 0.053 1.00 97.88 84 ASN A CA 1
ATOM 660 C C . ASN A 1 84 ? -1.875 4.488 0.602 1.00 97.88 84 ASN A C 1
ATOM 662 O O . ASN A 1 84 ? -2.807 4.140 -0.121 1.00 97.88 84 ASN A O 1
ATOM 666 N N . PHE A 1 85 ? -1.748 4.086 1.861 1.00 98.06 85 PHE A N 1
ATOM 667 C CA . PHE A 1 85 ? -2.659 3.155 2.508 1.00 98.06 85 PHE A CA 1
ATOM 668 C C . PHE A 1 85 ? -3.253 3.779 3.769 1.00 98.06 85 PHE A C 1
ATOM 670 O O . PHE A 1 85 ? -2.523 4.237 4.648 1.00 98.06 85 PHE A O 1
ATOM 677 N N . LYS A 1 86 ? -4.583 3.784 3.866 1.00 97.38 86 LYS A N 1
ATOM 678 C CA . LYS A 1 86 ? -5.331 4.278 5.024 1.00 97.38 86 LYS A CA 1
ATOM 679 C C . LYS A 1 86 ? -6.118 3.134 5.642 1.00 97.38 86 LYS A C 1
ATOM 681 O O . LYS A 1 86 ? -6.740 2.355 4.920 1.00 97.38 86 LYS A O 1
ATOM 686 N N . PHE A 1 87 ? -6.112 3.040 6.963 1.00 95.88 87 PHE A N 1
ATOM 687 C CA . PHE A 1 87 ? -6.810 1.986 7.694 1.00 95.88 87 PHE A CA 1
ATOM 688 C C . PHE A 1 87 ? -7.219 2.446 9.094 1.00 95.88 87 PHE A C 1
ATOM 690 O O . PHE A 1 87 ? -6.643 3.370 9.666 1.00 95.88 87 PHE A O 1
ATOM 697 N N . PHE A 1 88 ? -8.214 1.768 9.651 1.00 93.88 88 PHE A N 1
ATOM 698 C CA . PHE A 1 88 ? -8.685 1.937 11.017 1.00 93.88 88 PHE A CA 1
ATOM 699 C C . PHE A 1 88 ? -8.155 0.814 11.916 1.00 93.88 88 PHE A C 1
ATOM 701 O O . PHE A 1 88 ? -8.204 -0.369 11.554 1.00 93.88 88 PHE A O 1
ATOM 708 N N . LEU A 1 89 ? -7.645 1.173 13.089 1.00 93.00 89 LEU A N 1
ATOM 709 C CA . LEU A 1 89 ? -7.129 0.250 14.098 1.00 93.00 89 LEU A CA 1
ATOM 710 C C . LEU A 1 89 ? -7.297 0.881 15.484 1.00 93.00 89 LEU A C 1
ATOM 712 O O . LEU A 1 89 ? -7.009 2.061 15.649 1.00 93.00 89 LEU A O 1
ATOM 716 N N . ASP A 1 90 ? -7.777 0.110 16.460 1.00 92.44 90 ASP A N 1
ATOM 717 C CA . ASP A 1 90 ? -7.883 0.507 17.873 1.00 92.44 90 ASP A CA 1
ATOM 718 C C . ASP A 1 90 ? -8.498 1.898 18.103 1.00 92.44 90 ASP A C 1
ATOM 720 O O . ASP A 1 90 ? -7.974 2.735 18.838 1.00 92.44 90 ASP A O 1
ATOM 724 N N . GLY A 1 91 ? -9.615 2.176 17.423 1.00 93.00 91 GLY A N 1
ATOM 725 C CA . GLY A 1 91 ? -10.333 3.446 17.561 1.00 93.00 91 GLY A CA 1
ATOM 726 C C . GLY A 1 91 ? -9.748 4.607 16.753 1.00 93.00 91 GLY A C 1
ATOM 727 O O . GLY A 1 91 ? -10.332 5.686 16.749 1.00 93.00 91 GLY A O 1
ATOM 728 N N . LYS A 1 92 ? -8.624 4.412 16.055 1.00 95.00 92 LYS A N 1
ATOM 729 C CA . LYS A 1 92 ? -7.890 5.475 15.363 1.00 95.00 92 LYS A CA 1
ATOM 730 C C . LYS A 1 92 ? -7.738 5.199 13.879 1.00 95.00 92 LYS A C 1
ATOM 732 O O . LYS A 1 92 ? -7.644 4.061 13.422 1.00 95.00 92 LYS A O 1
ATOM 737 N N . THR A 1 93 ? -7.672 6.286 13.119 1.00 96.06 93 THR A N 1
ATOM 738 C CA . THR A 1 93 ? -7.396 6.244 11.684 1.00 96.06 93 THR A CA 1
ATOM 739 C C . THR A 1 93 ? -5.928 6.531 11.431 1.00 96.06 93 THR A C 1
ATOM 741 O O . THR A 1 93 ? -5.408 7.557 11.873 1.00 96.06 93 THR A O 1
ATOM 744 N N . TYR A 1 94 ? -5.287 5.645 10.681 1.00 96.25 94 TYR A N 1
ATOM 745 C CA . TYR A 1 94 ? -3.894 5.731 10.280 1.00 96.25 94 TYR A CA 1
ATOM 746 C C . TYR A 1 94 ? -3.812 5.904 8.771 1.00 96.25 94 TYR A C 1
ATOM 748 O O . TYR A 1 94 ? -4.589 5.303 8.028 1.00 96.25 94 TYR A O 1
ATOM 756 N N . GLN A 1 95 ? -2.847 6.692 8.313 1.00 97.31 95 GLN A N 1
ATOM 757 C CA . GLN A 1 95 ? -2.495 6.786 6.904 1.00 97.31 95 GLN A CA 1
ATOM 758 C C .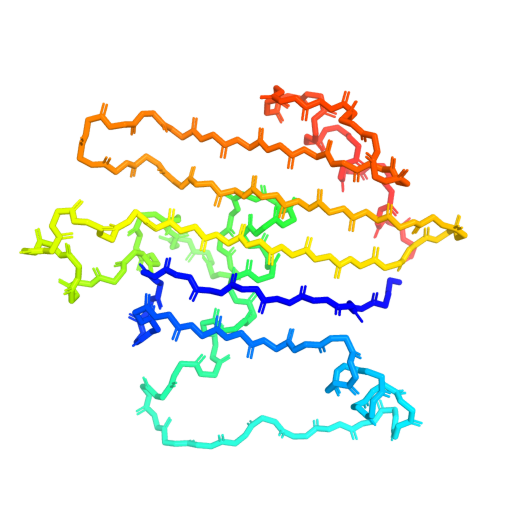 GLN A 1 95 ? -0.985 6.703 6.757 1.00 97.31 95 GLN A C 1
ATOM 760 O O . GLN A 1 95 ? -0.256 7.495 7.351 1.00 97.31 95 GLN A O 1
ATOM 765 N N . ILE A 1 96 ? -0.520 5.756 5.955 1.00 96.31 96 ILE A N 1
ATOM 766 C CA . ILE A 1 96 ? 0.888 5.595 5.631 1.00 96.31 96 ILE A CA 1
ATOM 767 C C . ILE A 1 96 ? 1.100 5.845 4.143 1.00 96.31 96 ILE A C 1
ATOM 769 O O . ILE A 1 96 ? 0.444 5.248 3.292 1.00 96.31 96 ILE A O 1
ATOM 773 N N . ILE A 1 97 ? 2.024 6.749 3.834 1.00 96.81 97 ILE A N 1
ATOM 774 C CA . ILE A 1 97 ? 2.472 7.008 2.468 1.00 96.81 97 ILE A CA 1
ATOM 775 C C . ILE A 1 97 ? 3.937 6.621 2.405 1.00 96.81 97 ILE A C 1
ATOM 777 O O . ILE A 1 97 ? 4.752 7.182 3.140 1.00 96.81 97 ILE A O 1
ATOM 781 N N . ARG A 1 98 ? 4.271 5.665 1.540 1.00 95.12 98 ARG A N 1
ATOM 782 C CA . ARG A 1 98 ? 5.633 5.161 1.377 1.00 95.12 98 ARG A CA 1
ATOM 783 C C . ARG A 1 98 ? 6.064 5.234 -0.083 1.00 95.12 98 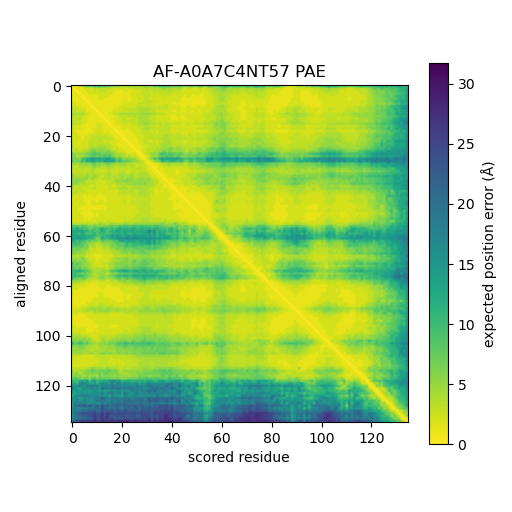ARG A C 1
ATOM 785 O O . ARG A 1 98 ? 5.343 4.810 -0.986 1.00 95.12 98 ARG A O 1
ATOM 792 N N . ARG A 1 99 ? 7.269 5.756 -0.298 1.00 94.69 99 ARG A N 1
ATOM 793 C CA . ARG A 1 99 ? 7.934 5.856 -1.598 1.00 94.69 99 ARG A CA 1
ATOM 794 C C . ARG A 1 99 ? 9.274 5.121 -1.521 1.00 94.69 99 ARG A C 1
ATOM 796 O O . ARG A 1 99 ? 10.064 5.436 -0.627 1.00 94.69 99 ARG A O 1
ATOM 803 N N . PRO A 1 100 ? 9.549 4.156 -2.413 1.00 92.75 100 PRO A N 1
ATOM 804 C CA . PRO A 1 100 ? 10.852 3.510 -2.468 1.00 92.75 100 PRO A CA 1
ATOM 805 C C . PRO A 1 100 ? 11.898 4.469 -3.040 1.00 92.75 100 PRO A C 1
ATOM 807 O O . PRO A 1 100 ? 11.560 5.488 -3.650 1.00 92.75 100 PRO A O 1
ATOM 810 N N . SER A 1 101 ? 13.175 4.123 -2.882 1.00 90.75 101 SER A N 1
ATOM 811 C CA . SER A 1 101 ? 14.231 4.814 -3.613 1.00 90.75 101 SER A CA 1
ATOM 812 C C . SER A 1 101 ? 14.036 4.607 -5.118 1.00 90.75 101 SER A C 1
ATOM 814 O O . SER A 1 101 ? 13.811 3.495 -5.596 1.00 90.75 101 SER A O 1
ATOM 816 N N . PHE A 1 102 ? 14.066 5.696 -5.885 1.00 90.88 102 PHE A N 1
ATOM 817 C CA . PHE A 1 102 ? 13.813 5.636 -7.323 1.00 90.88 102 PHE A CA 1
ATOM 818 C C . PHE A 1 102 ? 14.417 6.837 -8.052 1.00 90.88 102 PHE A C 1
ATOM 820 O O . PHE A 1 102 ? 14.108 7.984 -7.730 1.00 90.88 102 PHE A O 1
ATOM 827 N N . LYS A 1 103 ? 15.247 6.574 -9.073 1.00 87.75 103 LYS A N 1
ATOM 828 C CA . LYS A 1 103 ? 15.883 7.596 -9.933 1.00 87.75 103 LYS A CA 1
ATOM 829 C C . LYS A 1 103 ? 16.541 8.737 -9.140 1.00 87.75 103 LYS A C 1
ATOM 831 O O . LYS A 1 103 ? 16.186 9.900 -9.305 1.00 87.75 103 LYS A O 1
ATOM 836 N N . GLY A 1 104 ? 17.456 8.390 -8.235 1.00 84.50 104 GLY A N 1
ATOM 837 C CA . GLY A 1 104 ? 18.186 9.364 -7.411 1.00 84.50 104 GLY A CA 1
ATOM 838 C C . GLY A 1 104 ? 17.373 9.985 -6.271 1.00 84.50 104 GLY A C 1
ATOM 839 O O . GLY A 1 104 ? 17.926 10.739 -5.478 1.00 84.50 104 GLY A O 1
ATOM 840 N N . ARG A 1 105 ? 16.081 9.656 -6.139 1.00 86.31 105 ARG A N 1
ATOM 841 C CA . ARG A 1 105 ? 15.294 10.009 -4.954 1.00 86.31 105 ARG A CA 1
ATOM 842 C C . ARG A 1 105 ? 15.514 8.963 -3.872 1.00 86.31 105 ARG A C 1
ATOM 844 O O . ARG A 1 105 ? 15.410 7.766 -4.147 1.00 86.31 105 ARG A O 1
ATOM 851 N N . ALA A 1 106 ? 15.798 9.428 -2.661 1.00 88.81 106 ALA A N 1
ATOM 852 C CA . ALA A 1 106 ? 15.835 8.578 -1.482 1.00 88.81 106 ALA A CA 1
ATOM 853 C C . ALA A 1 106 ? 14.439 8.018 -1.174 1.00 88.81 106 ALA A C 1
ATOM 855 O O . ALA A 1 106 ? 13.418 8.586 -1.575 1.00 88.81 106 ALA A O 1
ATOM 856 N N . GLU A 1 107 ? 14.404 6.899 -0.456 1.00 89.88 107 GLU A N 1
ATOM 857 C CA . GLU A 1 107 ? 13.151 6.400 0.100 1.00 89.88 107 GLU A CA 1
ATOM 858 C C . GLU A 1 107 ? 12.549 7.414 1.083 1.00 89.88 107 GLU A C 1
ATOM 860 O O . GLU A 1 107 ? 13.258 8.161 1.757 1.00 89.88 107 GLU A O 1
ATOM 865 N N . ASN A 1 108 ? 11.223 7.441 1.174 1.00 91.38 108 ASN A N 1
ATOM 866 C CA . ASN A 1 108 ? 10.507 8.298 2.107 1.00 91.38 108 ASN A CA 1
ATOM 867 C C . ASN A 1 108 ? 9.286 7.565 2.659 1.00 91.38 108 ASN A C 1
ATOM 869 O O . ASN A 1 108 ? 8.632 6.793 1.955 1.00 91.38 108 ASN A O 1
ATOM 873 N N . VAL A 1 109 ? 8.973 7.821 3.923 1.00 93.81 109 VAL A N 1
ATOM 874 C CA . VAL A 1 109 ? 7.767 7.325 4.572 1.00 93.81 109 VAL A CA 1
ATOM 875 C C . VAL A 1 109 ? 7.168 8.444 5.411 1.00 93.81 109 VAL A C 1
ATOM 877 O O . VAL A 1 109 ? 7.892 9.213 6.034 1.00 93.81 109 VAL A O 1
ATOM 880 N N . SER A 1 110 ? 5.845 8.539 5.428 1.00 94.00 110 SER A N 1
ATOM 881 C CA . SER A 1 110 ? 5.117 9.406 6.351 1.00 94.00 110 SER A CA 1
ATOM 882 C C . SER A 1 110 ? 3.950 8.642 6.951 1.00 94.00 110 SER A C 1
ATOM 884 O O . SER A 1 110 ? 3.235 7.937 6.238 1.00 94.00 110 SER A O 1
ATOM 886 N N . LEU A 1 111 ? 3.790 8.765 8.266 1.00 94.75 111 LEU A N 1
ATOM 887 C CA . LEU A 1 111 ? 2.686 8.196 9.022 1.00 94.75 111 LEU A CA 1
ATOM 888 C C . LEU A 1 111 ? 1.846 9.328 9.599 1.00 94.75 111 LEU A C 1
ATOM 890 O O . LEU A 1 111 ? 2.361 10.197 10.302 1.00 94.75 111 LEU A O 1
ATOM 894 N N . TRP A 1 112 ? 0.548 9.275 9.344 1.00 95.25 112 TRP A N 1
ATOM 895 C CA . TRP A 1 112 ? -0.449 10.190 9.871 1.00 95.25 112 TRP A CA 1
ATOM 896 C C . TRP A 1 112 ? -1.406 9.427 10.774 1.00 95.25 112 TRP A C 1
ATOM 898 O O . TRP A 1 112 ? -1.774 8.290 10.473 1.00 95.25 112 TRP A O 1
ATOM 908 N N . ILE A 1 113 ? -1.81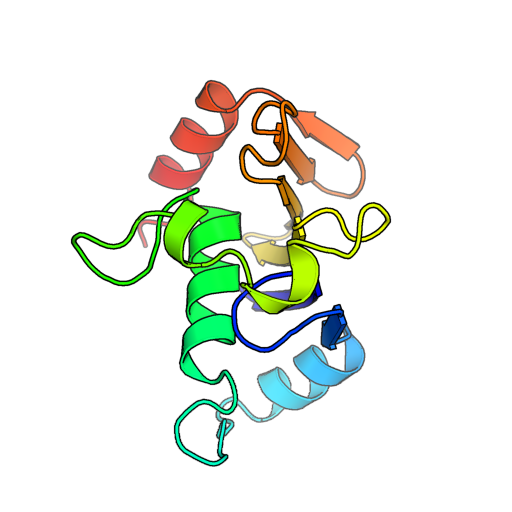2 10.055 11.871 1.00 94.25 113 ILE A N 1
ATOM 909 C CA . ILE A 1 113 ? -2.780 9.517 12.827 1.00 94.25 113 ILE A CA 1
ATOM 910 C C . ILE A 1 113 ? -3.822 10.596 13.053 1.00 94.25 113 ILE A C 1
ATOM 912 O O . ILE A 1 113 ? -3.466 11.727 13.374 1.00 94.25 113 ILE A O 1
ATOM 916 N N . GLU A 1 114 ? -5.092 10.265 12.831 1.00 94.12 114 GLU A N 1
ATOM 917 C CA . GLU A 1 114 ? -6.205 11.221 12.944 1.00 94.12 114 GLU A CA 1
ATOM 918 C C . GLU A 1 114 ? -5.943 12.508 12.137 1.00 94.12 114 GLU A C 1
ATOM 920 O O . GLU A 1 114 ? -6.147 13.627 12.604 1.00 94.12 114 GLU A O 1
ATOM 925 N N . ASN A 1 115 ? -5.435 12.332 10.910 1.00 88.50 115 ASN A N 1
ATOM 926 C CA . ASN A 1 115 ? -5.057 13.394 9.969 1.00 88.50 115 ASN A CA 1
ATOM 927 C C . ASN A 1 115 ? -3.945 14.345 10.461 1.00 88.50 115 ASN A C 1
ATOM 929 O O . ASN A 1 115 ? -3.716 15.388 9.853 1.00 88.50 115 ASN A O 1
ATOM 933 N N . LYS A 1 116 ? -3.211 13.986 11.520 1.00 89.88 116 LYS A N 1
ATOM 934 C CA . LYS A 1 116 ? -2.026 14.713 11.996 1.00 89.88 116 LYS A CA 1
ATOM 935 C C . LYS A 1 116 ? -0.761 13.930 11.666 1.00 89.88 116 LYS A C 1
ATOM 937 O O . LYS A 1 116 ? -0.725 12.714 11.860 1.00 89.88 116 LYS A O 1
ATOM 942 N N . LEU A 1 117 ? 0.273 14.614 11.171 1.00 91.00 117 LEU A N 1
ATOM 943 C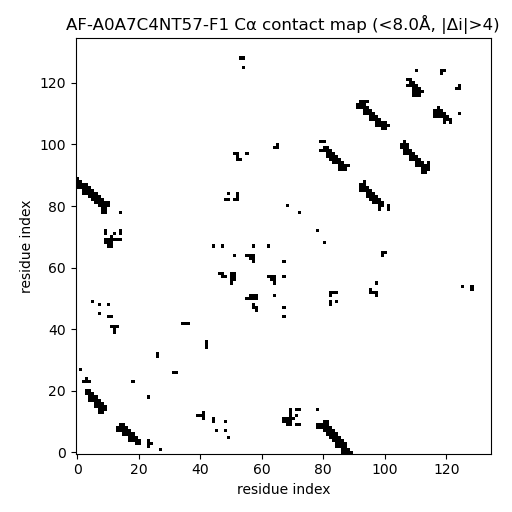 CA . LEU A 1 117 ? 1.560 13.981 10.886 1.00 91.00 117 LEU A CA 1
ATOM 944 C C . LEU A 1 117 ? 2.149 13.481 12.205 1.00 91.00 117 LEU A C 1
ATOM 946 O O . LEU A 1 117 ? 2.398 14.270 13.111 1.00 91.00 117 LEU A O 1
ATOM 950 N N . PHE A 1 118 ? 2.346 12.171 12.306 1.00 86.62 118 PHE A N 1
ATOM 951 C CA . PHE A 1 118 ? 2.949 11.546 13.475 1.00 86.62 118 PHE A CA 1
ATOM 952 C C . PHE A 1 118 ? 4.469 11.476 13.328 1.00 86.62 118 PHE A C 1
ATOM 954 O O . PHE A 1 118 ? 5.187 11.927 14.211 1.00 86.62 118 PHE A O 1
ATOM 961 N N . SER A 1 119 ? 4.963 10.924 12.214 1.00 84.25 119 SER A N 1
ATOM 962 C CA . SER A 1 119 ? 6.402 10.864 11.932 1.00 84.25 119 SER A CA 1
ATOM 963 C C . SER A 1 119 ? 6.681 10.723 10.437 1.00 84.25 119 SER A C 1
ATOM 965 O O . SER A 1 119 ? 5.873 10.174 9.683 1.00 84.25 119 SER A O 1
ATOM 967 N N . ALA A 1 120 ? 7.849 11.212 10.024 1.00 80.69 120 ALA A N 1
ATOM 968 C CA . ALA A 1 120 ? 8.438 11.001 8.703 1.00 80.69 120 ALA A CA 1
ATOM 969 C C . ALA A 1 120 ? 9.782 10.243 8.771 1.00 80.69 120 ALA A C 1
ATOM 971 O O . ALA A 1 120 ? 10.494 10.149 7.770 1.00 80.69 120 ALA A O 1
ATOM 972 N N . LYS A 1 121 ? 10.149 9.715 9.951 1.00 72.88 121 LYS A N 1
ATOM 973 C CA . LYS A 1 121 ? 11.365 8.916 10.153 1.00 72.88 121 LYS A CA 1
ATOM 974 C C . LYS A 1 121 ? 11.041 7.427 10.102 1.00 72.88 121 LYS A C 1
ATOM 976 O O . LYS A 1 121 ? 10.040 6.973 10.655 1.00 72.88 121 LYS A O 1
ATOM 981 N N . LYS A 1 122 ? 11.894 6.650 9.436 1.00 65.94 122 LYS A N 1
ATOM 982 C CA . LYS A 1 122 ? 11.665 5.219 9.186 1.00 65.94 122 LYS A CA 1
ATOM 983 C C . LYS A 1 122 ? 11.773 4.387 10.468 1.00 65.94 122 LYS A C 1
ATOM 985 O O . LYS A 1 122 ? 11.037 3.413 10.614 1.00 65.94 122 LYS A O 1
ATOM 990 N N . GLU A 1 123 ? 12.646 4.789 11.385 1.00 61.44 123 GLU A N 1
ATOM 991 C CA . GLU A 1 123 ? 12.955 4.104 12.643 1.00 61.44 123 GLU A CA 1
ATOM 992 C C . GLU A 1 123 ? 11.763 4.173 13.611 1.00 61.44 123 GLU A C 1
ATOM 994 O O . GLU A 1 123 ? 11.251 3.142 14.040 1.00 61.44 123 GLU A O 1
ATOM 999 N N . GLU A 1 124 ? 11.222 5.376 13.829 1.00 62.66 124 GLU A N 1
ATOM 1000 C CA . GLU A 1 124 ? 10.074 5.623 14.718 1.00 62.66 124 GLU A CA 1
ATOM 1001 C C . GLU A 1 124 ? 8.788 4.909 14.246 1.00 62.66 124 GLU A C 1
ATOM 1003 O O . GLU A 1 124 ? 7.916 4.564 15.046 1.00 62.66 124 GLU A O 1
ATOM 1008 N N . ILE A 1 125 ? 8.662 4.661 12.937 1.00 65.38 125 ILE A N 1
ATOM 1009 C CA . ILE A 1 125 ? 7.514 3.961 12.343 1.00 65.38 125 ILE A CA 1
ATOM 1010 C C . ILE A 1 125 ? 7.673 2.437 12.450 1.00 65.38 125 ILE A C 1
ATOM 1012 O O . ILE A 1 125 ? 6.689 1.743 12.717 1.00 65.38 125 ILE A O 1
ATOM 1016 N N . LYS A 1 126 ? 8.891 1.898 12.282 1.00 59.84 126 LYS A N 1
ATOM 1017 C CA . LYS A 1 126 ? 9.147 0.452 12.422 1.00 59.84 126 LYS A CA 1
ATOM 1018 C C . LYS A 1 126 ? 8.853 -0.046 13.838 1.00 59.84 126 LYS A C 1
ATOM 1020 O O . LYS A 1 126 ? 8.240 -1.104 13.977 1.00 59.84 126 LYS A O 1
ATOM 1025 N N . ASP A 1 127 ? 9.217 0.718 14.865 1.00 56.97 127 ASP A N 1
ATOM 1026 C CA . ASP A 1 127 ? 8.987 0.325 16.262 1.00 56.97 127 ASP A CA 1
ATOM 1027 C C . ASP A 1 127 ? 7.496 0.311 16.618 1.00 56.97 127 ASP A C 1
ATOM 1029 O O . ASP A 1 127 ? 7.000 -0.630 17.244 1.00 56.97 127 ASP A O 1
ATOM 1033 N N . LYS A 1 128 ? 6.731 1.278 16.098 1.00 60.25 128 LYS A N 1
ATOM 1034 C CA . LYS A 1 128 ? 5.270 1.293 16.237 1.00 60.25 128 LYS A CA 1
ATOM 1035 C C . LYS A 1 128 ? 4.620 0.116 15.510 1.00 60.25 128 LYS A C 1
ATOM 1037 O O . LYS A 1 128 ? 3.710 -0.514 16.044 1.00 60.25 128 LYS A O 1
ATOM 1042 N N . ASN A 1 129 ? 5.123 -0.259 14.336 1.00 56.47 129 ASN A N 1
ATOM 1043 C CA . ASN A 1 129 ? 4.580 -1.392 13.586 1.00 56.47 129 ASN A CA 1
ATOM 1044 C C . ASN A 1 129 ? 4.969 -2.767 14.156 1.00 56.47 129 ASN A C 1
ATOM 1046 O O . ASN A 1 129 ? 4.315 -3.754 13.837 1.00 56.47 129 ASN A O 1
ATOM 1050 N N . LYS A 1 130 ? 5.966 -2.863 15.042 1.00 51.12 130 LYS A N 1
ATOM 1051 C CA . LYS A 1 130 ? 6.255 -4.107 15.779 1.00 51.12 130 LYS A CA 1
ATOM 1052 C C . LYS A 1 130 ? 5.390 -4.278 17.031 1.00 51.12 130 LYS A C 1
ATOM 1054 O O . LYS A 1 130 ? 5.051 -5.409 17.370 1.00 51.12 130 LYS A O 1
ATOM 1059 N N . GLY A 1 131 ? 5.025 -3.180 17.696 1.00 44.38 131 GLY A N 1
ATOM 1060 C CA . GLY A 1 131 ? 4.230 -3.207 18.930 1.00 44.38 131 GLY A CA 1
ATOM 1061 C C . GLY A 1 131 ? 2.711 -3.268 18.737 1.00 44.38 131 GLY A C 1
ATOM 1062 O O . GLY A 1 131 ? 2.020 -3.746 19.626 1.00 44.38 131 GLY A O 1
ATOM 1063 N N . THR A 1 132 ? 2.182 -2.811 17.594 1.00 45.16 132 THR A N 1
ATOM 1064 C CA . THR A 1 132 ? 0.730 -2.544 17.448 1.00 45.16 132 THR A CA 1
ATOM 1065 C C . THR A 1 132 ? -0.055 -3.635 16.695 1.00 45.16 132 THR A C 1
ATOM 1067 O O . THR A 1 132 ? -1.275 -3.580 16.656 1.00 45.16 132 THR A O 1
ATOM 1070 N N . TYR A 1 133 ? 0.604 -4.635 16.089 1.00 46.59 133 TYR A N 1
ATOM 1071 C CA . TYR A 1 133 ? -0.071 -5.660 15.258 1.00 46.59 133 TYR A CA 1
ATOM 1072 C C . TYR A 1 133 ? 0.149 -7.106 15.721 1.00 46.59 133 TYR A C 1
ATOM 1074 O O . TYR A 1 133 ? -0.212 -8.037 15.006 1.00 46.59 133 TYR A O 1
ATOM 1082 N N . ARG A 1 134 ? 0.755 -7.312 16.898 1.00 30.64 134 ARG A N 1
ATOM 1083 C CA . ARG A 1 134 ? 0.762 -8.620 17.560 1.00 30.64 134 ARG A CA 1
ATOM 1084 C C . ARG A 1 134 ? -0.490 -8.714 18.424 1.00 30.64 134 ARG A C 1
ATOM 1086 O O . ARG A 1 134 ? -0.497 -8.238 19.555 1.00 30.64 134 ARG A O 1
ATOM 1093 N N . THR A 1 135 ? -1.543 -9.287 17.865 1.00 34.91 135 THR A N 1
ATOM 1094 C CA . THR A 1 135 ? -2.646 -9.879 18.627 1.00 34.91 135 THR A CA 1
ATOM 1095 C C . THR A 1 135 ? -2.886 -11.267 18.076 1.00 34.91 135 THR A C 1
ATOM 1097 O O . THR A 1 135 ? -2.855 -11.397 16.831 1.00 34.91 135 THR A O 1
#

Radius of gyration: 14.91 Å; Cα contacts (8 Å, |Δi|>4): 236; chains: 1; bounding box: 38×29×38 Å

Organism: NCBI:txid1295609

Sequence (135 aa):
MKPLYLSIKGFGPYLKAEIKEDDFKFLTENKLFLISGEIGAGKTTIFDAIVYALYGESTIEGRTPADLISHFIKNKPNIIPEINFKFFLDGKTYQIIRRPSFKGRAENVSLWIENKLFSAKKEEIKDKNKGTYRT

Secondary structure (DSSP, 8-state):
-EEEEEEEESBTTBSSEEE-HHHHHHHHHTS-------TTSSHHHHHHHHHHHHHSS-SSTT--GGGGB-GGGTT-TT---EEEEEEEETTEEEEEEEE--BTTBPPEEEEEETTEEEE--HHHHHHHHHHSS--

InterPro domains:
  IPR027417 P-loop containing nucleoside triphosphate hydrolase [G3DSA:3.40.50.300] (1-134)
  IPR027417 P-loop containing nucleoside triphosphate hydrolase [SSF52540] (1-119)
  IPR038729 Rad50/SbcC-type AAA domain [PF13476] (6-108)

Foldseek 3Di:
DQWQKKWWDQFQPPPTDIQHRVNSVVCVVVVDDDDDDDVSPCSLVSVQLVCCQQAVAGPDPPDHPVNRGHPVCPPPPPTFGKMWTWGDDPNKIKIKIWGPDDDNDHTWIWIDINNHTPDTDPVVSNVCSVPRPDD